Protein AF-A0A3M2TJX2-F1 (afdb_monomer_lite)

Foldseek 3Di:
DQDQPCVQLVWEEEEEPVCNCPQVVVCVVSVHHSVSGHYHHYDPDPVVSVVCVLVVVTDYDDDCVVCVVVCVVVSDDDNNDDDDDPPDPD

InterPro domains:
  IPR005119 LysR, substrate-binding [PF03466] (6-86)
  IPR058163 LysR-type transcriptional regulator, proteobacterial-type [PTHR30537] (10-85)

Organism: Pseudomonas syringae pv. maculicola (NCBI:txid59511)

Structure (mmCIF, N/CA/C/O backbone):
data_AF-A0A3M2TJX2-F1
#
_entry.id   AF-A0A3M2TJX2-F1
#
loop_
_atom_site.group_PDB
_atom_site.id
_atom_site.type_symbol
_atom_site.label_atom_id
_atom_site.label_alt_id
_atom_site.label_comp_id
_atom_site.label_asym_id
_atom_site.label_entity_id
_atom_site.label_seq_id
_atom_site.pdbx_PDB_ins_code
_atom_site.Cartn_x
_atom_site.Cartn_y
_atom_site.Cartn_z
_atom_site.occupancy
_atom_site.B_iso_or_equiv
_atom_site.auth_seq_id
_atom_site.auth_comp_id
_atom_site.auth_asym_id
_atom_site.auth_atom_id
_atom_site.pdbx_PDB_model_num
ATOM 1 N N . ARG A 1 1 ? -10.287 -5.887 -12.297 1.00 50.34 1 ARG A N 1
ATOM 2 C CA . ARG A 1 1 ? -11.556 -6.282 -11.640 1.00 50.34 1 ARG A CA 1
ATOM 3 C C . ARG A 1 1 ? -11.717 -5.264 -10.531 1.00 50.34 1 ARG A C 1
ATOM 5 O O . ARG A 1 1 ? -10.900 -5.299 -9.621 1.00 50.34 1 ARG A O 1
ATOM 12 N N . ASP A 1 2 ? -12.638 -4.319 -10.686 1.00 68.56 2 ASP A N 1
ATOM 13 C CA . ASP A 1 2 ? -12.764 -3.185 -9.766 1.00 68.56 2 ASP A CA 1
ATOM 14 C C . ASP A 1 2 ? -13.417 -3.685 -8.478 1.00 68.56 2 ASP A C 1
ATOM 16 O O . ASP A 1 2 ? -14.633 -3.873 -8.404 1.00 68.56 2 ASP A O 1
ATOM 20 N N . ALA A 1 3 ? -12.588 -4.031 -7.494 1.00 81.19 3 ALA A N 1
ATOM 21 C CA . ALA A 1 3 ? -13.076 -4.348 -6.163 1.00 81.19 3 ALA A CA 1
ATOM 22 C C . ALA A 1 3 ? -13.601 -3.052 -5.525 1.00 81.19 3 ALA A C 1
ATOM 24 O O . ALA A 1 3 ? -13.004 -1.992 -5.725 1.00 81.19 3 ALA A O 1
ATOM 25 N N . PRO A 1 4 ? -14.694 -3.083 -4.749 1.00 89.38 4 PRO A N 1
ATOM 26 C CA . PRO A 1 4 ? -15.091 -1.903 -3.994 1.00 89.38 4 PRO A CA 1
ATOM 27 C C . PRO A 1 4 ? -13.990 -1.548 -2.982 1.00 89.38 4 PRO A C 1
ATOM 29 O O . PRO A 1 4 ? -13.313 -2.435 -2.463 1.00 89.38 4 PRO A O 1
ATOM 32 N N . ALA A 1 5 ? -13.792 -0.259 -2.696 1.00 88.50 5 ALA A N 1
ATOM 33 C CA . ALA A 1 5 ? -12.726 0.202 -1.797 1.00 88.50 5 ALA A CA 1
ATOM 34 C C . ALA A 1 5 ? -12.798 -0.444 -0.399 1.00 88.50 5 ALA A C 1
ATOM 36 O O . ALA A 1 5 ? -11.774 -0.704 0.222 1.00 88.50 5 ALA A O 1
ATOM 37 N N . ASN A 1 6 ? -14.003 -0.773 0.077 1.00 90.88 6 ASN A N 1
ATOM 38 C CA . ASN A 1 6 ? -14.211 -1.442 1.361 1.00 90.88 6 ASN A CA 1
ATOM 39 C C . ASN A 1 6 ? -13.743 -2.908 1.398 1.00 90.88 6 ASN A C 1
ATOM 41 O O . ASN A 1 6 ? -13.595 -3.447 2.490 1.00 90.88 6 ASN A O 1
ATOM 45 N N . ALA A 1 7 ? -13.472 -3.548 0.253 1.00 90.94 7 ALA A N 1
ATOM 46 C CA . ALA A 1 7 ? -12.872 -4.883 0.226 1.00 90.94 7 ALA A CA 1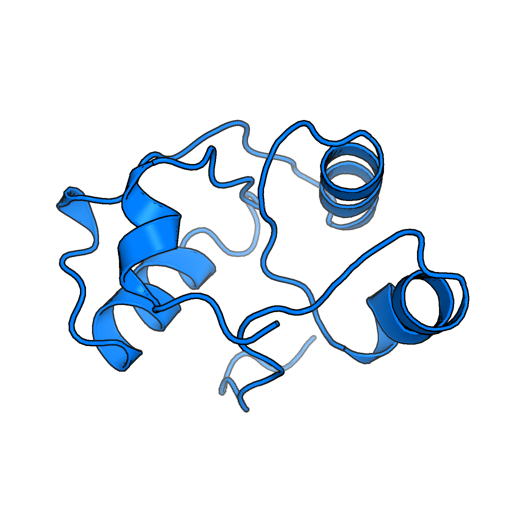
ATOM 47 C C . ALA A 1 7 ? -11.485 -4.887 0.892 1.00 90.94 7 ALA A C 1
ATOM 49 O O . ALA A 1 7 ? -11.073 -5.899 1.447 1.00 90.94 7 ALA A O 1
ATOM 50 N N . LEU A 1 8 ? -10.814 -3.730 0.912 1.00 90.94 8 LEU A N 1
ATOM 51 C CA . LEU A 1 8 ? -9.551 -3.514 1.607 1.00 90.94 8 LEU A CA 1
ATOM 52 C C . LEU A 1 8 ? -9.624 -3.832 3.116 1.00 90.94 8 LEU A C 1
ATOM 54 O O . LEU A 1 8 ? -8.621 -4.209 3.711 1.00 90.94 8 LEU A O 1
ATOM 58 N N . LEU A 1 9 ? -10.797 -3.701 3.746 1.00 92.44 9 LEU A N 1
ATOM 59 C CA . LEU A 1 9 ? -10.967 -3.894 5.193 1.00 92.44 9 LEU A CA 1
ATOM 60 C C . LEU A 1 9 ? -10.727 -5.338 5.655 1.00 92.44 9 LEU A C 1
ATOM 62 O O . LEU A 1 9 ? -10.475 -5.574 6.836 1.00 92.44 9 LEU A O 1
ATOM 66 N N . GLU A 1 10 ? -10.789 -6.302 4.738 1.00 91.94 10 GLU A N 1
ATOM 67 C CA . GLU A 1 10 ? -10.517 -7.712 5.029 1.00 91.94 10 GLU A CA 1
ATOM 68 C C . GLU A 1 10 ? -9.071 -8.125 4.726 1.00 91.94 10 GLU A C 1
ATOM 70 O O . GLU A 1 10 ? -8.667 -9.236 5.066 1.00 91.94 10 GLU A O 1
ATOM 75 N N . GLU A 1 11 ? -8.276 -7.226 4.147 1.00 93.19 11 GLU A N 1
ATOM 76 C CA . GLU A 1 11 ? -6.947 -7.514 3.615 1.00 93.19 11 GLU A CA 1
ATOM 77 C C . GLU A 1 11 ? -5.838 -6.977 4.526 1.00 93.19 11 GLU A C 1
ATOM 79 O O . GLU A 1 11 ? -6.007 -5.993 5.244 1.00 93.19 11 GLU A O 1
ATOM 84 N N . SER A 1 12 ? -4.671 -7.621 4.489 1.00 94.75 12 SER A N 1
ATOM 85 C CA . SER A 1 12 ? -3.488 -7.166 5.230 1.00 94.75 12 SER A CA 1
ATOM 86 C C . SER A 1 12 ? -2.822 -5.996 4.506 1.00 94.75 12 SER A C 1
ATOM 88 O O . SER A 1 12 ? -2.410 -6.135 3.353 1.00 94.75 12 SER A O 1
ATOM 90 N N . LEU A 1 13 ? -2.689 -4.847 5.172 1.00 95.19 13 LEU A N 1
ATOM 91 C CA . LEU A 1 13 ? -2.109 -3.642 4.578 1.00 95.19 13 LEU A CA 1
ATOM 92 C C . LEU A 1 13 ? -0.634 -3.512 4.900 1.00 95.19 13 LEU A C 1
ATOM 94 O O . LEU A 1 13 ? -0.248 -3.172 6.017 1.00 95.19 13 LEU A O 1
ATOM 98 N N . LEU A 1 14 ? 0.196 -3.743 3.892 1.00 96.00 14 LEU A N 1
ATOM 99 C CA . LEU A 1 14 ? 1.634 -3.580 3.997 1.00 96.00 14 LEU A CA 1
ATOM 100 C C . LEU A 1 14 ? 1.971 -2.087 4.019 1.00 96.00 14 LEU A C 1
ATOM 102 O O . LEU A 1 14 ? 1.406 -1.295 3.257 1.00 96.00 14 LEU A O 1
ATOM 106 N N . GLN A 1 15 ? 2.907 -1.692 4.878 1.00 93.81 15 GLN A N 1
ATOM 107 C CA . GLN A 1 15 ? 3.247 -0.283 5.093 1.00 93.81 15 GLN A CA 1
ATOM 108 C C . GLN A 1 15 ? 4.736 -0.023 4.917 1.00 93.81 15 GLN A C 1
ATOM 110 O O . GLN A 1 15 ? 5.559 -0.893 5.191 1.00 93.81 15 GLN A O 1
ATOM 115 N N . THR A 1 16 ? 5.099 1.204 4.542 1.00 91.50 16 THR A N 1
ATOM 116 C CA . THR A 1 16 ? 6.480 1.669 4.695 1.00 91.50 16 THR A CA 1
ATOM 117 C C . THR A 1 16 ? 6.620 2.567 5.913 1.00 91.50 16 THR A C 1
ATOM 119 O O . THR A 1 16 ? 5.775 3.427 6.169 1.00 91.50 16 THR A O 1
ATOM 122 N N . THR A 1 17 ? 7.723 2.425 6.644 1.00 87.81 17 THR A N 1
ATOM 123 C CA . THR A 1 17 ? 8.024 3.289 7.801 1.00 87.81 17 THR A CA 1
ATOM 124 C C . THR A 1 17 ? 8.294 4.735 7.387 1.00 87.81 17 THR A C 1
ATOM 126 O O . THR A 1 17 ? 8.062 5.657 8.163 1.00 87.81 17 THR A O 1
ATOM 129 N N . SER A 1 18 ? 8.729 4.950 6.143 1.00 85.56 18 SER A N 1
ATOM 130 C CA . SER A 1 18 ? 8.948 6.276 5.559 1.00 85.56 18 SER A CA 1
ATOM 131 C C . SER A 1 18 ? 7.659 7.005 5.166 1.00 85.56 18 SER A C 1
ATOM 133 O O . SER A 1 18 ? 7.696 8.219 4.961 1.00 85.56 18 SER A O 1
ATOM 135 N N . ARG A 1 19 ? 6.526 6.296 5.027 1.00 85.81 19 ARG A N 1
ATOM 136 C CA . ARG A 1 19 ? 5.226 6.871 4.628 1.00 85.81 19 ARG A CA 1
ATOM 137 C C . ARG A 1 19 ? 4.046 6.237 5.384 1.00 85.81 19 ARG A C 1
ATOM 139 O O . ARG A 1 19 ? 3.138 5.689 4.751 1.00 85.81 19 ARG A O 1
ATOM 146 N N . PRO A 1 20 ? 4.002 6.338 6.724 1.00 86.75 20 PRO A N 1
ATOM 147 C CA . PRO A 1 20 ? 2.922 5.758 7.529 1.00 86.75 20 PRO A CA 1
ATOM 148 C C . PRO A 1 20 ? 1.531 6.325 7.187 1.00 86.75 20 PRO A C 1
ATOM 150 O O . PRO A 1 20 ? 0.518 5.663 7.387 1.00 86.75 20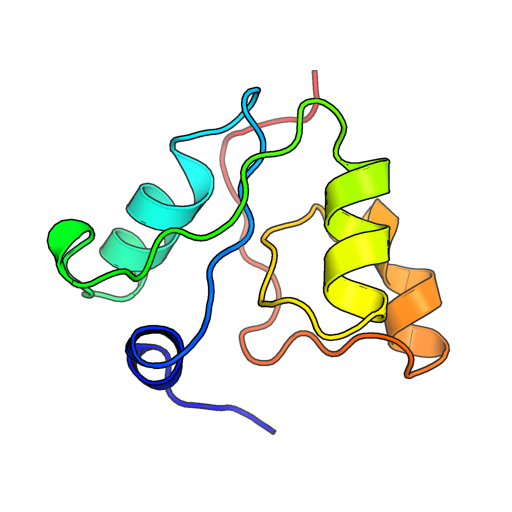 PRO A O 1
ATOM 153 N N . GLN A 1 21 ? 1.469 7.534 6.623 1.00 88.62 21 GLN A N 1
ATOM 154 C CA . GLN A 1 21 ? 0.241 8.232 6.249 1.00 88.62 21 GLN A CA 1
ATOM 155 C C . GLN A 1 21 ? -0.398 7.755 4.937 1.00 88.62 21 GLN A C 1
ATOM 157 O O . GLN A 1 21 ? -1.496 8.211 4.621 1.00 88.62 21 GLN A O 1
ATOM 162 N N . ALA A 1 22 ? 0.256 6.878 4.163 1.00 90.75 22 ALA A N 1
ATOM 163 C CA . ALA A 1 22 ? -0.228 6.466 2.842 1.00 90.75 22 ALA A CA 1
ATOM 164 C C . ALA A 1 22 ? -1.633 5.840 2.903 1.00 90.75 22 ALA A C 1
ATOM 166 O O . ALA A 1 22 ? -2.545 6.296 2.215 1.00 90.75 22 ALA A O 1
ATOM 167 N N . TRP A 1 23 ? -1.819 4.853 3.781 1.00 93.12 23 TRP A N 1
ATOM 168 C CA . TRP A 1 23 ? -3.098 4.164 3.962 1.00 93.12 23 TRP A CA 1
ATOM 169 C C . TRP A 1 23 ? -4.189 5.034 4.599 1.00 93.12 23 TRP A C 1
ATOM 171 O O . TRP A 1 23 ? -5.267 5.102 4.012 1.00 93.12 23 TRP A O 1
ATOM 181 N N . PRO A 1 24 ? -3.939 5.762 5.709 1.00 92.50 24 PRO A N 1
ATOM 182 C CA . PRO A 1 24 ? -4.915 6.711 6.246 1.00 92.50 24 PRO A CA 1
ATOM 183 C C . PRO A 1 24 ? -5.393 7.735 5.214 1.00 92.50 24 PRO A C 1
ATOM 185 O O . PRO A 1 24 ? -6.589 7.994 5.105 1.00 92.50 24 PRO A O 1
ATOM 188 N N . SER A 1 25 ? -4.469 8.282 4.417 1.00 91.31 25 SER A N 1
ATOM 189 C CA . SER A 1 25 ? -4.800 9.267 3.381 1.00 91.31 25 SER A CA 1
ATOM 190 C C . SER A 1 25 ? -5.665 8.655 2.281 1.00 91.31 25 SER A C 1
ATOM 192 O O . SER A 1 25 ? -6.664 9.252 1.883 1.00 91.31 25 SER A O 1
ATOM 194 N N . TRP A 1 26 ? -5.310 7.456 1.809 1.00 91.69 26 TRP A N 1
ATOM 195 C CA . TRP A 1 26 ? -6.097 6.741 0.805 1.00 91.69 26 TRP A CA 1
ATOM 196 C C . TRP A 1 26 ? -7.492 6.375 1.331 1.00 91.69 26 TRP A C 1
ATOM 198 O O . TRP A 1 26 ? -8.483 6.578 0.632 1.00 91.69 26 TRP A O 1
ATOM 208 N N . ALA A 1 27 ? -7.596 5.897 2.574 1.00 92.94 27 ALA A N 1
ATOM 209 C CA . ALA A 1 27 ? -8.870 5.523 3.182 1.00 92.94 27 ALA A CA 1
ATOM 210 C C . ALA A 1 27 ? -9.808 6.725 3.318 1.00 92.94 27 ALA A C 1
ATOM 212 O O . ALA A 1 27 ? -10.947 6.657 2.860 1.00 92.94 27 ALA A O 1
ATOM 213 N N . GLN A 1 28 ? -9.309 7.857 3.823 1.00 92.19 28 GLN A N 1
ATOM 214 C CA . GLN A 1 28 ? -10.090 9.094 3.922 1.00 92.19 28 GLN A CA 1
ATOM 215 C C . GLN A 1 28 ? -10.606 9.568 2.557 1.00 92.19 28 GLN A C 1
ATOM 217 O O . GLN A 1 28 ? -11.771 9.942 2.440 1.00 92.19 28 GLN A O 1
ATOM 222 N N . GLN A 1 29 ? -9.775 9.502 1.510 1.00 90.25 29 GLN A N 1
ATOM 223 C CA . GLN A 1 29 ? -10.182 9.854 0.141 1.00 90.25 29 GLN A CA 1
ATOM 224 C C . GLN A 1 29 ? -11.277 8.932 -0.413 1.00 90.25 29 GLN A C 1
ATOM 226 O O . GLN A 1 29 ? -12.070 9.357 -1.249 1.00 90.25 29 GLN A O 1
ATOM 231 N N . ASN A 1 30 ? -11.351 7.694 0.078 1.00 91.25 30 ASN A N 1
ATOM 232 C CA . ASN A 1 30 ? -12.362 6.707 -0.298 1.00 91.25 30 ASN A CA 1
ATOM 233 C C . ASN A 1 30 ? -13.544 6.639 0.691 1.00 91.25 30 ASN A C 1
ATOM 235 O O . ASN A 1 30 ? -14.379 5.742 0.582 1.00 91.25 30 ASN A O 1
ATOM 239 N N . GLY A 1 31 ? -13.636 7.569 1.652 1.00 92.62 31 GLY A N 1
ATOM 240 C CA . GLY A 1 31 ? -14.710 7.598 2.653 1.00 92.62 31 GLY A CA 1
ATOM 241 C C . GLY A 1 31 ? -14.661 6.441 3.658 1.00 92.62 31 GLY A C 1
ATOM 242 O O . GLY A 1 31 ? -15.687 6.083 4.232 1.00 92.62 31 GLY A O 1
ATOM 243 N N . ILE A 1 32 ? -13.486 5.841 3.848 1.00 94.19 32 ILE A N 1
ATOM 244 C CA . ILE A 1 32 ? -13.229 4.753 4.792 1.00 94.19 32 ILE A CA 1
ATOM 245 C C . ILE A 1 32 ? -12.573 5.334 6.045 1.00 94.19 32 ILE A C 1
ATOM 247 O O . ILE A 1 32 ? -11.647 6.140 5.954 1.00 94.19 32 ILE A O 1
ATOM 251 N N . ASP A 1 33 ? -13.042 4.894 7.210 1.00 94.12 33 ASP A N 1
ATOM 252 C CA . ASP A 1 33 ? -12.414 5.208 8.490 1.00 94.12 33 ASP A CA 1
ATOM 253 C C . ASP A 1 33 ? -11.019 4.548 8.573 1.00 94.12 33 ASP A C 1
ATOM 255 O O . ASP A 1 33 ? -10.932 3.317 8.490 1.00 94.12 33 ASP A O 1
ATOM 259 N N . PRO A 1 34 ? -9.920 5.316 8.725 1.00 91.75 34 PRO A N 1
ATOM 260 C CA . PRO A 1 34 ? -8.576 4.762 8.886 1.00 91.75 34 PRO A CA 1
ATOM 261 C C . PRO A 1 34 ? -8.423 3.782 10.052 1.00 91.75 34 PRO A C 1
ATOM 263 O O . PRO A 1 34 ? -7.532 2.933 9.994 1.00 91.75 34 PRO A O 1
ATOM 266 N N . ASP A 1 35 ? -9.268 3.880 11.082 1.00 92.94 35 ASP A N 1
ATOM 267 C CA . ASP A 1 35 ? -9.244 2.979 12.241 1.00 92.94 35 ASP A CA 1
ATOM 268 C C . ASP A 1 35 ? -9.873 1.609 11.932 1.00 92.94 35 ASP A C 1
ATOM 270 O O . ASP A 1 35 ? -9.628 0.633 12.641 1.00 92.94 35 ASP A O 1
ATOM 274 N N . ALA A 1 36 ? -10.645 1.499 10.844 1.00 93.38 36 ALA A N 1
ATOM 275 C CA . ALA A 1 36 ? -11.188 0.228 10.365 1.00 93.38 36 ALA A CA 1
ATOM 276 C C . ALA A 1 36 ? -10.170 -0.589 9.546 1.00 93.38 36 ALA A C 1
ATOM 278 O O . ALA A 1 36 ? -10.419 -1.755 9.234 1.00 93.38 36 ALA A O 1
ATOM 279 N N . LEU A 1 37 ? -9.034 0.009 9.173 1.00 93.81 37 LEU A N 1
ATOM 280 C CA . LEU A 1 37 ? -8.009 -0.642 8.364 1.00 93.81 37 LEU A CA 1
ATOM 281 C C . LEU A 1 37 ? -7.234 -1.705 9.154 1.00 93.81 37 LEU A C 1
ATOM 283 O O . LEU A 1 37 ? -6.882 -1.522 10.320 1.00 93.81 37 LEU A O 1
ATOM 287 N N . ARG A 1 38 ? -6.870 -2.799 8.479 1.00 94.31 38 ARG A N 1
ATOM 288 C CA . ARG A 1 38 ? -6.021 -3.856 9.043 1.00 94.31 38 ARG A CA 1
ATOM 289 C C . ARG A 1 38 ? -4.560 -3.637 8.670 1.00 94.31 38 ARG A C 1
ATOM 291 O O . ARG A 1 38 ? -4.068 -4.149 7.666 1.00 94.31 38 ARG A O 1
ATOM 298 N N . TYR A 1 39 ? -3.857 -2.866 9.490 1.00 92.00 39 TYR A N 1
ATOM 299 C CA . TYR A 1 39 ? -2.425 -2.638 9.310 1.00 92.00 39 TYR A CA 1
ATOM 300 C C . TYR A 1 39 ? -1.626 -3.931 9.509 1.00 92.00 39 TYR A C 1
ATOM 302 O O . TYR A 1 39 ? -1.684 -4.565 10.563 1.00 92.00 39 TYR A O 1
ATOM 310 N N . GLY A 1 40 ? -0.905 -4.321 8.462 1.00 90.56 40 GLY A N 1
ATOM 311 C CA . GLY A 1 40 ? -0.025 -5.477 8.422 1.00 90.56 40 GLY A CA 1
ATOM 312 C C . GLY A 1 40 ? 1.432 -5.097 8.681 1.00 90.56 40 GLY A C 1
ATOM 313 O O . GLY A 1 40 ? 1.747 -4.172 9.429 1.00 90.56 40 GLY A O 1
ATOM 314 N N . GLN A 1 41 ? 2.347 -5.840 8.061 1.00 92.31 41 GLN A N 1
ATOM 315 C CA . GLN A 1 41 ? 3.780 -5.655 8.264 1.00 92.31 41 GLN A CA 1
ATOM 316 C C . GLN A 1 41 ? 4.280 -4.304 7.721 1.00 92.31 41 GLN A C 1
ATOM 318 O O . GLN A 1 41 ? 3.991 -3.916 6.587 1.00 92.31 41 GLN A O 1
ATOM 323 N N . GLY A 1 42 ? 5.093 -3.624 8.533 1.00 92.19 42 GLY A N 1
ATOM 324 C CA . GLY A 1 42 ? 5.858 -2.446 8.137 1.00 92.19 42 GLY A CA 1
ATOM 325 C C . GLY A 1 42 ? 7.239 -2.810 7.583 1.00 92.19 42 GLY A C 1
ATOM 326 O O . GLY A 1 42 ? 7.915 -3.695 8.108 1.00 92.19 42 GLY A O 1
ATOM 327 N N . PHE A 1 43 ? 7.676 -2.097 6.548 1.00 93.62 43 PHE A N 1
ATOM 328 C CA . PHE A 1 43 ? 8.966 -2.271 5.884 1.00 93.62 43 PHE A CA 1
ATOM 329 C C . PHE A 1 43 ? 9.728 -0.946 5.826 1.00 93.62 43 PHE A C 1
ATOM 331 O O . PHE A 1 43 ? 9.149 0.111 5.578 1.00 93.62 43 PHE A O 1
ATOM 338 N N . GLU A 1 44 ? 11.046 -0.986 6.006 1.00 91.12 44 GLU A N 1
ATOM 339 C CA . GLU A 1 44 ? 11.876 0.222 5.882 1.00 91.12 44 GLU A CA 1
ATOM 340 C C . GLU A 1 44 ? 12.062 0.657 4.426 1.00 91.12 44 GLU A C 1
ATOM 342 O O . GLU A 1 44 ? 12.072 1.848 4.113 1.00 91.12 44 GLU A O 1
ATOM 347 N N . HIS A 1 45 ? 12.155 -0.316 3.519 1.00 91.00 45 HIS A N 1
ATOM 348 C CA . HIS A 1 45 ? 12.384 -0.076 2.102 1.00 91.00 45 HIS A CA 1
ATOM 349 C C . HIS A 1 45 ? 11.187 -0.507 1.266 1.00 91.00 45 HIS A C 1
ATOM 351 O O . HIS A 1 45 ? 10.668 -1.614 1.408 1.00 91.00 45 HIS A O 1
ATOM 357 N N . LEU A 1 46 ? 10.813 0.359 0.325 1.00 91.00 46 LEU A N 1
ATOM 358 C CA . LEU A 1 46 ? 9.727 0.118 -0.619 1.00 91.00 46 LEU A CA 1
ATOM 359 C C . LEU A 1 46 ? 9.954 -1.141 -1.469 1.00 91.00 46 LEU A C 1
ATOM 361 O O . LEU A 1 46 ? 8.999 -1.831 -1.791 1.00 91.00 46 LEU A O 1
ATOM 365 N N . TYR A 1 47 ? 11.206 -1.485 -1.775 1.00 92.06 47 TYR A N 1
ATOM 366 C CA . TYR A 1 47 ? 11.529 -2.728 -2.477 1.00 92.06 47 TYR A CA 1
ATOM 367 C C . TYR A 1 47 ? 11.011 -3.968 -1.726 1.00 92.06 47 TYR A C 1
ATOM 369 O O . TYR A 1 47 ? 10.310 -4.787 -2.306 1.00 92.06 47 TYR A O 1
ATOM 377 N N . TYR A 1 48 ? 11.262 -4.073 -0.416 1.00 94.06 48 TYR A N 1
ATOM 378 C CA . TYR A 1 48 ? 10.792 -5.219 0.373 1.00 94.06 48 TYR A CA 1
ATOM 379 C C . TYR A 1 48 ? 9.269 -5.256 0.522 1.00 94.06 48 TYR A C 1
ATOM 381 O O . TYR A 1 48 ? 8.685 -6.336 0.542 1.00 94.06 48 TYR A O 1
ATOM 389 N N . LEU A 1 49 ? 8.626 -4.086 0.579 1.00 95.31 49 LEU A N 1
ATOM 390 C CA . LEU A 1 49 ? 7.168 -3.976 0.533 1.00 95.31 49 LEU A CA 1
ATOM 391 C C . LEU A 1 49 ? 6.604 -4.574 -0.766 1.00 95.31 49 LEU A C 1
ATOM 393 O O . LEU A 1 49 ? 5.622 -5.312 -0.729 1.00 95.31 49 LEU A O 1
ATOM 397 N N . LEU A 1 50 ? 7.219 -4.251 -1.908 1.00 94.69 50 LEU A N 1
ATOM 398 C CA . LEU A 1 50 ? 6.782 -4.734 -3.217 1.00 94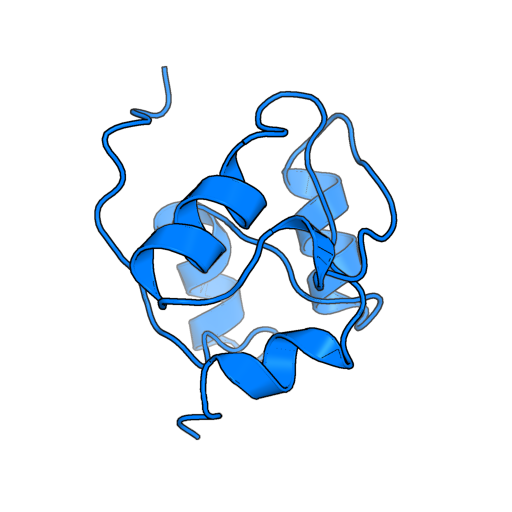.69 50 LEU A CA 1
ATOM 399 C C . LEU A 1 50 ? 6.985 -6.240 -3.363 1.00 94.69 50 LEU A C 1
ATOM 401 O O . LEU A 1 50 ? 6.054 -6.927 -3.771 1.00 94.69 50 LEU A O 1
ATOM 405 N N . GLU A 1 51 ? 8.137 -6.769 -2.951 1.00 95.44 51 GLU A N 1
ATOM 406 C CA . GLU A 1 51 ? 8.375 -8.219 -2.935 1.00 95.44 51 GLU A CA 1
ATOM 407 C C . GLU A 1 51 ? 7.348 -8.952 -2.057 1.00 95.44 51 GLU A C 1
ATOM 409 O O . GLU A 1 51 ? 6.823 -9.996 -2.441 1.00 95.44 51 GLU A O 1
ATOM 414 N N . ALA A 1 52 ? 6.992 -8.380 -0.902 1.00 95.44 52 ALA A N 1
ATOM 415 C CA . ALA A 1 52 ? 5.955 -8.929 -0.035 1.00 95.44 52 ALA A CA 1
ATOM 416 C C . ALA A 1 52 ? 4.562 -8.911 -0.693 1.00 95.44 52 ALA A C 1
ATOM 418 O O . ALA A 1 52 ? 3.813 -9.883 -0.568 1.00 95.44 52 ALA A O 1
ATOM 419 N N . ALA A 1 53 ? 4.222 -7.846 -1.425 1.00 95.81 53 ALA A N 1
ATOM 420 C CA . ALA A 1 53 ? 2.973 -7.767 -2.183 1.00 95.81 53 ALA A CA 1
ATOM 421 C C . ALA A 1 53 ? 2.938 -8.786 -3.336 1.00 95.81 53 ALA A C 1
ATOM 423 O O . ALA A 1 53 ? 1.945 -9.492 -3.499 1.00 95.81 53 ALA A O 1
ATOM 424 N N . VAL A 1 54 ? 4.036 -8.927 -4.088 1.00 95.12 54 VAL A N 1
ATOM 425 C CA . VAL A 1 54 ? 4.189 -9.931 -5.160 1.00 95.12 54 VAL A CA 1
ATOM 426 C C . VAL A 1 54 ? 4.075 -11.353 -4.604 1.00 95.12 54 VAL A C 1
ATOM 428 O O . VAL A 1 54 ? 3.461 -12.215 -5.229 1.00 95.12 54 VAL A O 1
ATOM 431 N N . ALA A 1 55 ? 4.609 -11.599 -3.407 1.00 95.12 55 ALA A N 1
ATOM 432 C CA . ALA A 1 55 ? 4.487 -12.875 -2.705 1.00 95.12 55 ALA A CA 1
ATOM 433 C C . ALA A 1 55 ? 3.081 -13.141 -2.125 1.00 95.12 55 ALA A C 1
ATOM 435 O O . ALA A 1 55 ? 2.846 -14.221 -1.582 1.00 95.12 55 ALA A O 1
ATOM 436 N N . GLY A 1 56 ? 2.148 -12.188 -2.224 1.00 93.12 56 GLY A N 1
ATOM 437 C CA . GLY A 1 56 ? 0.774 -12.334 -1.740 1.00 93.12 56 GLY A CA 1
ATOM 438 C C . GLY A 1 56 ? 0.615 -12.172 -0.226 1.00 93.12 56 GLY A C 1
ATOM 439 O O . GLY A 1 56 ? -0.352 -12.673 0.340 1.00 93.12 56 GLY A O 1
ATOM 440 N N . LEU A 1 57 ? 1.544 -11.484 0.447 1.00 93.94 57 LEU A N 1
ATOM 441 C CA . LEU A 1 57 ? 1.470 -11.241 1.897 1.00 93.94 57 LEU A CA 1
ATOM 442 C C . LEU A 1 57 ? 0.480 -10.128 2.279 1.00 93.94 57 LEU A C 1
ATOM 444 O O . LEU A 1 57 ? 0.168 -9.957 3.460 1.00 93.94 57 LEU A O 1
ATOM 448 N N . GLY A 1 58 ? 0.002 -9.360 1.301 1.00 93.62 58 GLY A N 1
ATOM 449 C CA . GLY A 1 58 ? -0.965 -8.293 1.512 1.00 93.62 58 GLY A CA 1
ATOM 450 C C . GLY A 1 58 ? -0.990 -7.284 0.371 1.00 93.62 58 GLY A C 1
ATOM 451 O O . GLY A 1 58 ? -0.409 -7.494 -0.694 1.00 93.62 58 GLY A O 1
ATOM 452 N N . ILE A 1 59 ? -1.659 -6.165 0.624 1.00 95.44 59 ILE A N 1
ATOM 453 C CA . ILE A 1 59 ? -1.837 -5.065 -0.320 1.00 95.44 59 ILE A CA 1
ATOM 454 C C . ILE A 1 59 ? -0.882 -3.931 0.046 1.00 95.44 59 ILE A C 1
ATOM 456 O O . ILE A 1 59 ? -0.715 -3.594 1.217 1.00 95.44 59 ILE A O 1
ATOM 460 N N . ALA A 1 60 ? -0.270 -3.323 -0.967 1.00 95.19 60 ALA A N 1
ATOM 461 C CA . ALA A 1 60 ? 0.678 -2.226 -0.826 1.00 95.19 60 ALA A CA 1
ATOM 462 C C . ALA A 1 60 ? 0.223 -0.986 -1.610 1.00 95.19 60 ALA A C 1
ATOM 464 O O . ALA A 1 60 ? -0.312 -1.102 -2.711 1.00 95.19 60 ALA A O 1
ATOM 465 N N . ILE A 1 61 ? 0.506 0.205 -1.072 1.00 93.69 61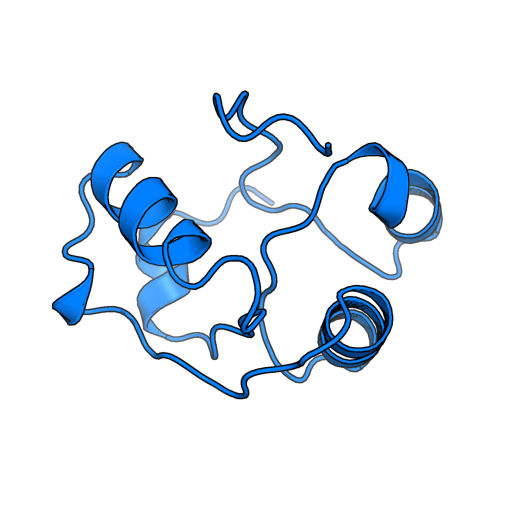 ILE A N 1
ATOM 466 C CA . ILE A 1 61 ? 0.504 1.455 -1.844 1.00 93.69 61 ILE A CA 1
ATOM 467 C C . ILE A 1 61 ? 1.923 1.698 -2.351 1.00 93.69 61 ILE A C 1
ATOM 469 O O . ILE A 1 61 ? 2.865 1.773 -1.560 1.00 93.69 61 ILE A O 1
ATOM 473 N N . ALA A 1 62 ? 2.070 1.869 -3.663 1.00 91.88 62 ALA A N 1
ATOM 474 C CA . ALA A 1 62 ? 3.352 2.142 -4.296 1.00 91.88 62 ALA A CA 1
ATOM 475 C C . ALA A 1 62 ? 3.219 3.134 -5.467 1.00 91.88 62 ALA A C 1
ATOM 477 O O . ALA A 1 62 ? 2.153 3.226 -6.077 1.00 91.88 62 ALA A O 1
ATOM 478 N N . PRO A 1 63 ? 4.292 3.873 -5.806 1.00 91.00 63 PRO A N 1
ATOM 479 C CA . PRO A 1 63 ? 4.345 4.705 -7.003 1.00 91.00 63 PRO A CA 1
ATOM 480 C C . PRO A 1 63 ? 4.229 3.869 -8.281 1.00 91.00 63 PRO A C 1
ATOM 482 O O . PRO A 1 63 ? 4.946 2.881 -8.438 1.00 91.00 63 PRO A O 1
ATOM 485 N N . GLU A 1 64 ? 3.406 4.325 -9.227 1.00 91.81 64 GLU A N 1
ATOM 486 C CA . GLU A 1 64 ? 3.195 3.669 -10.527 1.00 91.81 64 GLU A CA 1
ATOM 487 C C . GLU A 1 64 ? 4.493 3.297 -11.269 1.00 91.81 64 GLU A C 1
ATOM 489 O O . GLU A 1 64 ? 4.604 2.144 -11.696 1.00 91.81 64 GLU A O 1
ATOM 494 N N . PRO A 1 65 ? 5.518 4.175 -11.376 1.00 91.44 65 PRO A N 1
ATOM 495 C CA . PRO A 1 65 ? 6.727 3.851 -12.135 1.00 91.44 65 PRO A CA 1
ATOM 496 C C . PRO A 1 65 ? 7.492 2.634 -11.606 1.00 91.44 65 PRO A C 1
ATOM 498 O O . PRO A 1 65 ? 8.255 2.029 -12.350 1.00 91.44 65 PRO A O 1
ATOM 501 N N . LEU A 1 66 ? 7.301 2.281 -10.331 1.00 91.00 66 LEU A N 1
ATOM 502 C CA . LEU A 1 66 ? 8.001 1.170 -9.689 1.00 91.00 66 LEU A CA 1
ATOM 503 C C . LEU A 1 66 ? 7.279 -0.169 -9.837 1.00 91.00 66 LEU A C 1
ATOM 505 O O . LEU A 1 66 ? 7.901 -1.200 -9.625 1.00 91.00 66 LEU A O 1
ATOM 509 N N . VAL A 1 67 ? 5.994 -0.160 -10.193 1.00 94.00 67 VAL A N 1
ATOM 510 C CA . VAL A 1 67 ? 5.171 -1.377 -10.307 1.00 94.00 67 VAL A CA 1
ATOM 511 C C . VAL A 1 67 ? 4.701 -1.645 -11.733 1.00 94.00 67 VAL A C 1
ATOM 513 O O . VAL A 1 67 ? 4.090 -2.677 -11.996 1.00 94.00 67 VAL A O 1
ATOM 516 N N . ILE A 1 68 ? 4.972 -0.740 -12.678 1.00 94.44 68 ILE A N 1
ATOM 517 C CA . ILE A 1 68 ? 4.442 -0.833 -14.042 1.00 94.44 68 ILE A CA 1
ATOM 518 C C . ILE A 1 68 ? 4.868 -2.115 -14.769 1.00 94.44 68 ILE A C 1
ATOM 520 O O . ILE A 1 68 ? 4.072 -2.692 -15.510 1.00 94.44 68 ILE A O 1
ATOM 524 N N . ASP A 1 69 ? 6.090 -2.594 -14.539 1.00 94.44 69 ASP A N 1
ATOM 525 C CA . ASP A 1 69 ? 6.581 -3.823 -15.162 1.00 94.44 69 ASP A CA 1
ATOM 526 C C . ASP A 1 69 ? 5.982 -5.073 -14.506 1.00 94.44 69 ASP A C 1
ATOM 528 O O . ASP A 1 69 ? 5.631 -6.018 -15.212 1.00 94.44 69 ASP A O 1
ATOM 532 N N . ASP A 1 70 ? 5.771 -5.067 -13.186 1.00 94.38 70 ASP A N 1
ATOM 533 C CA . ASP A 1 70 ? 5.050 -6.131 -12.477 1.00 94.38 70 ASP A CA 1
ATOM 534 C C . ASP A 1 70 ? 3.580 -6.215 -12.894 1.00 94.38 70 ASP A C 1
ATOM 536 O O . ASP A 1 70 ? 3.045 -7.314 -13.058 1.00 94.38 70 ASP A O 1
ATOM 540 N N . LEU A 1 71 ? 2.936 -5.065 -13.116 1.00 94.69 71 LEU A N 1
ATOM 541 C CA . LEU A 1 71 ? 1.568 -4.980 -13.629 1.00 94.69 71 LEU A CA 1
AT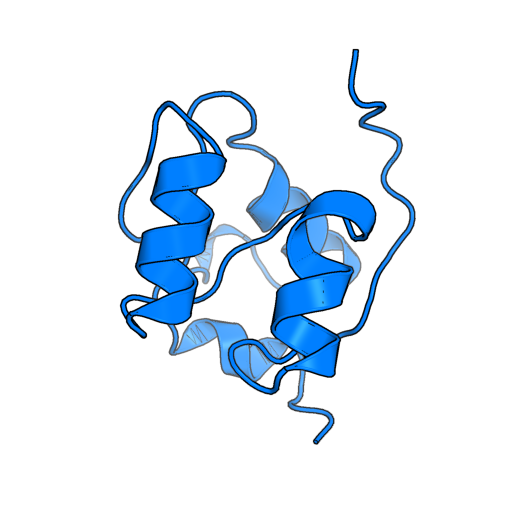OM 542 C C . LEU A 1 71 ? 1.479 -5.510 -15.062 1.00 94.69 71 LEU A C 1
ATOM 544 O O . LEU A 1 71 ? 0.607 -6.323 -15.363 1.00 94.69 71 LEU A O 1
ATOM 548 N N . LYS A 1 72 ? 2.407 -5.112 -15.944 1.00 95.56 72 LYS A N 1
ATOM 549 C CA . LYS A 1 72 ? 2.488 -5.638 -17.320 1.00 95.56 72 LYS A CA 1
ATOM 550 C C . LYS A 1 72 ? 2.762 -7.140 -17.348 1.00 95.56 72 LYS A C 1
ATOM 552 O O . LYS A 1 72 ? 2.224 -7.839 -18.201 1.00 95.56 72 LYS A O 1
ATOM 557 N N . ALA A 1 73 ? 3.590 -7.631 -16.429 1.00 95.69 73 ALA A N 1
ATOM 558 C CA . ALA A 1 73 ? 3.903 -9.049 -16.292 1.00 95.69 73 ALA A CA 1
ATOM 559 C C . ALA A 1 73 ? 2.780 -9.858 -15.616 1.00 95.69 73 ALA A C 1
ATOM 561 O O . ALA A 1 73 ? 2.881 -11.082 -15.551 1.00 95.69 73 ALA A O 1
ATOM 562 N N . GLY A 1 74 ? 1.734 -9.203 -15.097 1.00 94.00 74 GLY A N 1
ATOM 563 C CA . GLY A 1 74 ? 0.643 -9.851 -14.366 1.00 94.00 74 GLY A CA 1
ATOM 564 C C . GLY A 1 74 ? 1.049 -10.411 -13.000 1.00 94.00 74 GLY A C 1
ATOM 565 O O . GLY A 1 74 ? 0.318 -11.227 -12.443 1.00 94.00 74 GLY A O 1
ATOM 566 N N . ARG A 1 75 ? 2.206 -9.999 -12.463 1.00 94.62 75 ARG A N 1
ATOM 567 C CA . ARG A 1 75 ? 2.654 -10.354 -11.105 1.00 94.62 75 ARG A CA 1
ATOM 568 C C . ARG A 1 75 ? 1.921 -9.548 -10.040 1.00 94.62 75 ARG A C 1
ATOM 570 O O . ARG A 1 75 ? 1.675 -10.053 -8.953 1.00 94.62 75 ARG A O 1
ATOM 577 N N . LEU A 1 76 ? 1.563 -8.310 -10.371 1.00 94.88 76 LEU A N 1
ATOM 578 C CA . LEU A 1 76 ? 0.725 -7.449 -9.548 1.00 94.88 76 LEU A CA 1
ATOM 579 C C . LEU A 1 76 ? -0.561 -7.093 -10.290 1.00 94.88 76 LEU A C 1
ATOM 581 O O . LEU A 1 76 ? -0.647 -7.157 -11.517 1.00 94.88 76 LEU A O 1
ATOM 585 N N . ALA A 1 77 ? -1.548 -6.647 -9.521 1.00 94.00 77 ALA A N 1
ATOM 586 C CA . ALA A 1 77 ? -2.725 -5.956 -10.019 1.00 94.00 77 ALA A CA 1
ATOM 587 C C . ALA A 1 77 ? -2.901 -4.648 -9.238 1.00 94.00 77 ALA A C 1
ATOM 589 O O . ALA A 1 77 ? -2.528 -4.574 -8.070 1.00 94.00 77 ALA A O 1
ATOM 590 N N . ALA A 1 78 ? -3.500 -3.636 -9.871 1.00 93.50 78 ALA A N 1
ATOM 591 C CA . ALA A 1 78 ? -3.894 -2.379 -9.233 1.00 93.50 78 ALA A CA 1
ATOM 592 C C . ALA A 1 78 ? -5.433 -2.264 -9.245 1.00 93.50 78 ALA A C 1
ATOM 594 O O . ALA A 1 78 ? -5.988 -1.649 -10.157 1.00 93.50 78 ALA A O 1
ATOM 595 N N . PRO A 1 79 ? -6.153 -2.885 -8.285 1.00 90.00 79 PRO A N 1
ATOM 596 C CA . PRO A 1 79 ? -7.617 -2.994 -8.322 1.00 90.00 79 PRO A CA 1
ATOM 597 C C . PRO A 1 79 ? -8.351 -1.654 -8.235 1.00 90.00 79 PRO A C 1
ATOM 599 O O . PRO A 1 79 ? -9.495 -1.566 -8.668 1.00 90.00 79 PRO A O 1
ATOM 602 N N . TRP A 1 80 ? -7.691 -0.636 -7.678 1.00 90.69 80 TRP A N 1
ATOM 603 C 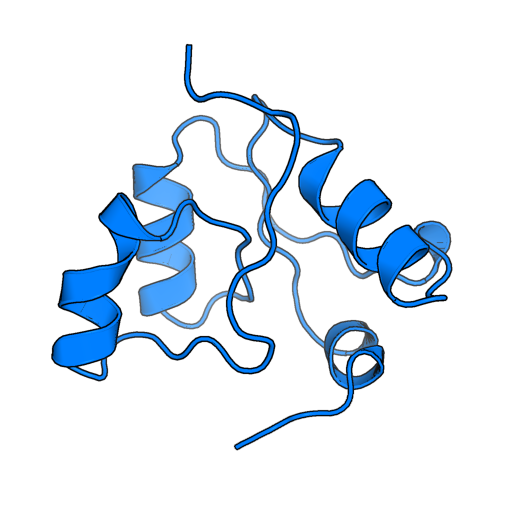CA . TRP A 1 80 ? -8.220 0.720 -7.491 1.00 90.69 80 TRP A CA 1
ATOM 604 C C . TRP A 1 80 ? -7.470 1.776 -8.313 1.00 90.69 80 TRP A C 1
ATOM 606 O O . TRP A 1 80 ? -7.676 2.970 -8.119 1.00 90.69 80 TRP A O 1
ATOM 616 N N . GLY A 1 81 ? -6.604 1.341 -9.233 1.00 90.00 81 GLY A N 1
ATOM 617 C CA . GLY A 1 81 ? -5.814 2.229 -10.081 1.00 90.00 81 GLY A CA 1
ATOM 618 C C . GLY A 1 81 ? -4.819 3.100 -9.309 1.00 90.00 81 GLY A C 1
ATOM 619 O O . GLY A 1 81 ? -4.353 2.740 -8.227 1.00 90.00 81 GLY A O 1
ATOM 620 N N . PHE A 1 82 ? -4.484 4.242 -9.906 1.00 90.00 82 PHE A N 1
ATOM 621 C CA . PHE A 1 82 ? -3.532 5.210 -9.372 1.00 90.00 82 PHE A CA 1
ATOM 622 C C . PHE A 1 82 ? -4.212 6.556 -9.145 1.00 90.00 82 PHE A C 1
ATOM 624 O O . PHE A 1 82 ? -5.052 6.984 -9.936 1.00 90.00 82 PHE A O 1
ATOM 631 N N . SER A 1 83 ? -3.817 7.231 -8.071 1.00 85.25 83 SER A N 1
ATOM 632 C CA . SER A 1 83 ? -4.278 8.571 -7.721 1.00 85.25 83 SER A CA 1
ATOM 633 C C . SER A 1 83 ? -3.082 9.487 -7.512 1.00 85.25 83 SER A C 1
ATOM 635 O O . SER A 1 83 ? -2.096 9.086 -6.887 1.00 85.25 83 SER A O 1
ATOM 637 N N . GLU A 1 84 ? -3.180 10.730 -7.972 1.00 78.06 84 GLU A N 1
ATOM 638 C CA . GLU A 1 84 ? -2.169 11.737 -7.669 1.00 78.06 84 GLU A CA 1
ATOM 639 C C . GLU A 1 84 ? -2.165 12.027 -6.166 1.00 78.06 84 GLU A C 1
ATOM 641 O O . GLU A 1 84 ? -3.162 12.455 -5.585 1.00 78.06 84 GLU A O 1
ATOM 646 N N . THR A 1 85 ? -1.026 11.797 -5.521 1.00 68.12 85 THR A N 1
ATOM 647 C CA . THR A 1 85 ? -0.798 12.233 -4.143 1.00 68.12 85 THR A CA 1
ATOM 648 C C . THR A 1 85 ? 0.209 13.377 -4.132 1.00 68.12 85 THR A C 1
ATOM 650 O O . THR A 1 85 ? 1.219 13.278 -4.828 1.00 68.12 85 THR A O 1
ATOM 653 N N . PRO A 1 86 ? 0.033 14.409 -3.286 1.00 58.28 86 PRO A N 1
ATOM 654 C CA . PRO A 1 86 ? 0.994 15.511 -3.159 1.00 58.28 86 PRO A CA 1
ATOM 655 C C . PRO A 1 86 ? 2.355 15.075 -2.585 1.00 58.28 86 PRO A C 1
ATOM 657 O O . PRO A 1 86 ? 3.292 15.868 -2.538 1.00 58.28 86 PRO A O 1
ATOM 660 N N . ALA A 1 87 ? 2.483 13.819 -2.142 1.00 57.28 87 ALA A N 1
ATOM 661 C CA . ALA A 1 87 ? 3.736 13.224 -1.705 1.00 57.28 87 ALA A CA 1
ATOM 662 C C . ALA A 1 87 ? 4.656 12.965 -2.911 1.00 57.28 87 ALA A C 1
ATOM 664 O O . ALA A 1 87 ? 4.729 11.856 -3.442 1.00 57.28 87 ALA A O 1
ATOM 665 N N . GLN A 1 88 ? 5.364 14.006 -3.343 1.00 51.91 88 GLN A N 1
ATOM 666 C CA . GLN A 1 88 ? 6.427 13.892 -4.331 1.00 51.91 88 GLN A CA 1
ATOM 667 C C . GLN A 1 88 ? 7.516 12.951 -3.788 1.00 51.91 88 GLN A C 1
ATOM 669 O O . GLN A 1 88 ? 7.926 13.051 -2.630 1.00 51.91 88 GLN A O 1
ATOM 674 N N . LEU A 1 89 ? 7.950 11.986 -4.605 1.00 49.31 89 LEU A N 1
ATOM 675 C CA . LEU A 1 89 ? 9.214 11.285 -4.375 1.00 49.31 89 LEU A CA 1
ATOM 676 C C . LEU A 1 89 ? 10.310 12.359 -4.379 1.00 49.31 89 LEU A C 1
ATOM 678 O O . LEU A 1 89 ? 10.595 12.922 -5.434 1.00 49.31 89 LEU A O 1
ATOM 682 N N . ALA A 1 90 ? 10.809 12.704 -3.191 1.00 42.62 90 ALA A N 1
ATOM 683 C CA . ALA A 1 90 ? 12.006 13.518 -3.023 1.00 42.62 90 ALA A CA 1
ATOM 684 C C . ALA A 1 90 ? 13.247 12.710 -3.413 1.00 42.62 90 ALA A C 1
ATOM 686 O O . ALA A 1 90 ? 13.240 11.481 -3.155 1.00 42.62 90 ALA A O 1
#

Radius of gyration: 12.37 Å; chains: 1; bounding box: 28×28×30 Å

Secondary structure (DSSP, 8-state):
----GGGGGGS-EEEETT-TTHHHHHHHHTT--GGGS-EEEEESSHHHHHHHHHTTS-EE---HHHHHHHHHTTS---TT-----S----

Sequence (90 aa):
RDAPANALLEESLLQTTSRPQAWPSWAQQNGIDPDALRYGQGFEHLYYLLEAAVAGLGIAIAPEPLVIDDLKAGRLAAPWGFSETPAQLA

pLDDT: mean 88.91, std 11.06, range [42.62, 96.0]

=== Feature glossary ===
Key to the feature types in this record:

— What the protein is —

Primary structure: the covalent order of the twenty standard amino acids along the backbone. Two proteins with the same sequence will (almost always) fold to the same structure; two with 30% identity often share a fold but not the details.

Database cross-references. InterPro integrates a dozen domain/family signature databases into unified entries with residue-range hits. GO terms attach function/process/location labels with evidence codes. CATH codes position the fold in a four-level structural taxonomy. Organism is the NCBI-taxonomy species name.

— Where its atoms are —

The mmCIF block holds the 3D Cartesian coordinates of each backbone atom (N, Cα, C, O) in ångströms. mmCIF is the PDB's canonical archive format — a tagged-loop text representation of the atomic model.

Six rendered views show the 3D structure from the faces of a cube — i.e. along ±x, ±y, ±z. Rendering representation is drawn randomly per protein from cartoon (secondary-structure ribbons), sticks (backbone bonds), or molecular surface; coloring is either N→C rainbow (blue at the N-terminus through red at the C-terminus) or one color per chain.

— Local backbone conformation —

DSSP 8-state secondary structure assigns each residue one of H (α-helix), G (3₁₀-helix), I (π-helix), E (extended β-strand), B (isolated β-bridge), T (hydrogen-bonded turn), S (bend), or '-' (coil). The assignment is computed from backbone hydrogen-bond geometry via the Kabsch–Sander algorithm.

P-SEA three-state annotation labels each residue as helix, strand, or coil based purely on the geometry of the Cα trace. It serves as a fallback when the full backbone (and thus DSSP) is unavailable.

The φ/ψ torsion pair specifies the backbone conformation at each residue. φ rotates about the N–Cα bond, ψ about the Cα–C bond. Steric clashes forbid most of the (φ, ψ) plane — the allowed regions (α-helix basin, β-sheet basin, left-handed helix) are the Ramachandran-allowed regions.

— Global shape and packing —

The geometric summary reports three shape descriptors. Rg (radius of gyration) measures how spread out the Cα atoms are about their centre of mass; compact globular proteins have small Rg, elongated or unfolded ones large. Cα contacts (<8 Å, |i−j|>4) count long-range residue pairs in spatial proximity — high for tightly packed folds, near zero for rods or random coil. The bounding-box extents give the protein's footprint along x, y, z in Å.

Accessible surface area quantifies burial. A residue with SASA near zero is packed into the hydrophobic core; one with SASA >100 Å² sits on the surface. Computed here via the Shrake–Rupley numerical algorithm with a 1.4 Å probe.

Plot images: a contact map (which residues are close in 3D, as an N×N binary image), a Ramachandran scatter (backbone torsion angles, revealing secondary-structure composition at a glance), and — for AlphaFold structures — a PAE heatmap (pairwise prediction confidence).

— Structural neighborhood —

The Foldseek 3Di string encodes local tertiary geometry as a 20-letter alphabet — one character per residue — derived from the relative positions of nearby Cα atoms. Unlike the amino-acid sequence, 3Di is a direct function of the 3D structure, so two proteins with the same fold have similar 3Di strings even at low sequence identity.

Nearest PDB neighbors are the top structural matches found by Foldseek when searching this structure against the entire Protein Data Bank. Each hit reports a TM-score (0 to 1; >0.5 almost always implies the same fold) and an E-value. These are *structural* homologs — they may share no detectable sequence similarity.

— Confidence and disorder —

For AlphaFold models, the B-factor field carries pLDDT — the model's own estimate of local accuracy on a 0–100 scale. Regions with pLDDT<50 should be treated as essentially unmodeled; they often correspond to intrinsically disordered segments.

B-factor (Debye–Waller factor) reflects atomic displacement in the crystal lattice. It is an experimental observable (units Å²), not a prediction; low values mean the atom is pinned down, high values mean it moves or is heterogeneous across the crystal.

Predicted aligned error is AlphaFold's pairwise confidence. Unlike pLDDT (per-residue), PAE is per-residue-pair and captures whether two parts of the structure are correctly placed relative to each other. Units are ångströms of expected positional error.